Protein AF-F5HM56-F1 (afdb_monomer_lite)

Structure (mmCIF, N/CA/C/O backbone):
data_AF-F5HM56-F1
#
_entry.id   AF-F5HM56-F1
#
loop_
_atom_site.group_PDB
_atom_site.id
_atom_site.type_symbol
_atom_site.label_atom_id
_atom_site.label_alt_id
_atom_site.label_comp_id
_atom_site.label_asym_id
_atom_site.label_entity_id
_atom_site.label_seq_id
_atom_site.pdbx_PDB_ins_code
_atom_site.Cartn_x
_atom_site.Cartn_y
_atom_site.Cartn_z
_atom_site.occupancy
_atom_site.B_iso_or_equiv
_atom_site.auth_seq_id
_atom_site.auth_comp_id
_atom_site.auth_asym_id
_atom_site.auth_atom_id
_atom_site.pdbx_PDB_model_num
ATOM 1 N N . MET A 1 1 ? 51.105 13.842 -65.370 1.00 39.28 1 MET A N 1
ATOM 2 C CA . MET A 1 1 ? 52.285 13.409 -64.590 1.00 39.28 1 MET A CA 1
ATOM 3 C C . MET A 1 1 ? 51.828 12.312 -63.637 1.00 39.28 1 MET A C 1
ATOM 5 O O . MET A 1 1 ? 51.258 12.605 -62.597 1.00 39.28 1 MET A O 1
ATOM 9 N N . ILE A 1 2 ? 51.924 11.051 -64.059 1.00 45.88 2 ILE A N 1
ATOM 10 C CA . ILE A 1 2 ? 51.449 9.902 -63.275 1.00 45.88 2 ILE A CA 1
ATOM 11 C C . ILE A 1 2 ? 52.614 9.490 -62.373 1.00 45.88 2 ILE A C 1
ATOM 13 O O . ILE A 1 2 ? 53.628 9.012 -62.875 1.00 45.88 2 ILE A O 1
ATOM 17 N N . LEU A 1 3 ? 52.516 9.751 -61.065 1.00 49.78 3 LEU A N 1
ATOM 18 C CA . LEU A 1 3 ? 53.560 9.367 -60.113 1.00 49.78 3 LEU A CA 1
ATOM 19 C C . LEU A 1 3 ? 53.711 7.838 -60.106 1.00 49.78 3 LEU A C 1
ATOM 21 O O . LEU A 1 3 ? 52.786 7.108 -59.745 1.00 49.78 3 LEU A O 1
ATOM 25 N N . GLY A 1 4 ? 54.894 7.363 -60.498 1.00 56.47 4 GLY A N 1
ATOM 26 C CA . GLY A 1 4 ? 55.287 5.961 -60.424 1.00 56.47 4 GLY A CA 1
ATOM 27 C C . GLY A 1 4 ? 55.377 5.501 -58.972 1.00 56.47 4 GLY A C 1
ATOM 28 O O . GLY A 1 4 ? 56.395 5.680 -58.311 1.00 56.47 4 GLY A O 1
ATOM 29 N N . SER A 1 5 ? 54.297 4.915 -58.462 1.00 59.25 5 SER A N 1
ATOM 30 C CA . SER A 1 5 ? 54.267 4.326 -57.123 1.00 59.25 5 SER A CA 1
ATOM 31 C C . SER A 1 5 ? 54.941 2.953 -57.148 1.00 59.25 5 SER A C 1
ATOM 33 O O . SER A 1 5 ? 54.536 2.052 -57.885 1.00 59.25 5 SER A O 1
ATOM 35 N N . THR A 1 6 ? 55.996 2.793 -56.351 1.00 69.44 6 THR A N 1
ATOM 36 C CA . THR A 1 6 ? 56.746 1.536 -56.237 1.00 69.44 6 THR A CA 1
ATOM 37 C C . THR A 1 6 ? 55.906 0.455 -55.542 1.00 69.44 6 THR A C 1
ATOM 39 O O . THR A 1 6 ? 55.041 0.742 -54.714 1.00 69.44 6 THR A O 1
ATOM 42 N N . ARG A 1 7 ? 56.163 -0.832 -55.828 1.00 68.25 7 ARG A N 1
ATOM 43 C CA . ARG A 1 7 ? 55.422 -1.956 -55.206 1.00 68.25 7 ARG A CA 1
ATOM 44 C C . ARG A 1 7 ? 55.436 -1.906 -53.668 1.00 68.25 7 ARG A C 1
ATOM 46 O O . ARG A 1 7 ? 54.478 -2.340 -53.041 1.00 68.25 7 ARG A O 1
ATOM 53 N N . LYS A 1 8 ? 56.482 -1.322 -53.070 1.00 63.44 8 LYS A N 1
ATOM 54 C CA . LYS A 1 8 ? 56.617 -1.136 -51.618 1.00 63.44 8 LYS A CA 1
ATOM 55 C C . LYS A 1 8 ? 55.658 -0.068 -51.071 1.00 63.44 8 LYS A C 1
ATOM 57 O O . LYS A 1 8 ? 55.014 -0.318 -50.058 1.00 63.44 8 LYS A O 1
ATOM 62 N N . SER A 1 9 ? 55.490 1.068 -51.759 1.00 62.59 9 SER A N 1
ATOM 63 C CA . SER A 1 9 ? 54.539 2.113 -51.338 1.00 62.59 9 SER A CA 1
ATOM 64 C C . SER A 1 9 ? 53.080 1.675 -51.491 1.00 62.59 9 SER A C 1
ATOM 66 O O . SER A 1 9 ? 52.250 2.037 -50.662 1.00 62.59 9 SER A O 1
ATOM 68 N N . GLN A 1 10 ? 52.768 0.829 -52.479 1.00 68.88 10 GLN A N 1
ATOM 69 C CA . GLN A 1 10 ? 51.422 0.259 -52.642 1.00 68.88 10 GLN A CA 1
ATOM 70 C C . GLN A 1 10 ? 51.047 -0.747 -51.542 1.00 68.88 10 GLN A C 1
ATOM 72 O O . GLN A 1 10 ? 49.891 -0.804 -51.133 1.00 68.88 10 GLN A O 1
ATOM 77 N N . ILE A 1 11 ? 52.006 -1.535 -51.042 1.00 72.50 11 ILE A N 1
ATOM 78 C CA . ILE A 1 11 ? 51.768 -2.481 -49.938 1.00 72.50 11 ILE A CA 1
ATOM 79 C C . ILE A 1 11 ?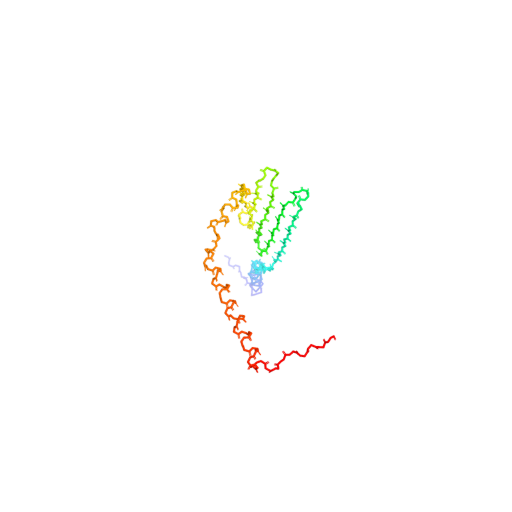 51.492 -1.722 -48.640 1.00 72.50 11 ILE A C 1
ATOM 81 O O . ILE A 1 11 ? 50.519 -2.021 -47.955 1.00 72.50 11 ILE A O 1
ATOM 85 N N . ILE A 1 12 ? 52.295 -0.700 -48.339 1.00 73.31 12 ILE A N 1
ATOM 86 C CA . ILE A 1 12 ? 52.129 0.116 -47.130 1.00 73.31 12 ILE A CA 1
ATOM 87 C C . ILE A 1 12 ? 50.764 0.820 -47.143 1.00 73.31 12 ILE A C 1
ATOM 89 O O . ILE A 1 12 ? 50.027 0.740 -46.163 1.00 73.31 12 ILE A O 1
ATOM 93 N N . LEU A 1 13 ? 50.375 1.421 -48.273 1.00 70.44 13 LEU A N 1
ATOM 94 C CA . LEU A 1 13 ? 49.074 2.081 -48.421 1.00 70.44 13 LEU A CA 1
ATOM 95 C C . LEU A 1 13 ? 47.895 1.101 -48.269 1.00 70.44 13 LEU A C 1
ATOM 97 O O . LEU A 1 13 ? 46.897 1.432 -47.633 1.00 70.44 13 LEU A O 1
ATOM 101 N N . ARG A 1 14 ? 48.023 -0.131 -48.783 1.00 72.50 14 ARG A N 1
ATOM 102 C CA . ARG A 1 14 ? 47.018 -1.190 -48.594 1.00 72.50 14 ARG A CA 1
ATOM 103 C C . ARG A 1 14 ? 46.928 -1.654 -47.139 1.00 72.50 14 ARG A C 1
ATOM 105 O O . ARG A 1 14 ? 45.822 -1.862 -46.655 1.00 72.50 14 ARG A O 1
ATOM 112 N N . CYS A 1 15 ? 48.046 -1.754 -46.421 1.00 68.44 15 CYS A N 1
ATOM 113 C CA . CYS A 1 15 ? 48.044 -2.108 -45.000 1.00 68.44 15 CYS A CA 1
ATOM 114 C C . CYS A 1 15 ? 47.346 -1.044 -44.140 1.00 68.44 15 CYS A C 1
ATOM 116 O O . CYS A 1 15 ? 46.539 -1.399 -43.286 1.00 68.44 15 CYS A O 1
ATOM 118 N N . PHE A 1 16 ? 47.577 0.247 -44.400 1.00 71.75 16 PHE A N 1
ATOM 119 C CA . PHE A 1 16 ? 46.889 1.326 -43.677 1.00 71.75 16 PHE A CA 1
ATOM 120 C C . PHE A 1 16 ? 45.366 1.308 -43.895 1.00 71.75 16 PHE A C 1
ATOM 122 O O . PHE A 1 16 ? 44.610 1.475 -42.938 1.00 71.75 16 PHE A O 1
ATOM 129 N N . ILE A 1 17 ? 44.909 1.029 -45.121 1.00 72.00 17 ILE A N 1
ATOM 130 C CA . ILE A 1 17 ? 43.475 0.911 -45.441 1.00 72.00 17 ILE A CA 1
ATOM 131 C C . ILE A 1 17 ? 42.852 -0.320 -44.755 1.00 72.00 17 ILE A C 1
ATOM 133 O O . ILE A 1 17 ? 41.756 -0.229 -44.203 1.00 72.00 17 ILE A O 1
ATOM 137 N N . MET A 1 18 ? 43.564 -1.453 -44.716 1.00 67.69 18 MET A N 1
ATOM 138 C CA . MET A 1 18 ? 43.085 -2.678 -44.059 1.00 67.69 18 MET A CA 1
ATOM 139 C C . MET A 1 18 ? 43.036 -2.563 -42.527 1.00 67.69 18 MET A C 1
ATOM 141 O O . MET A 1 18 ? 42.135 -3.123 -41.905 1.00 67.69 18 MET A O 1
ATOM 145 N N . ILE A 1 19 ? 43.962 -1.828 -41.904 1.00 67.19 19 ILE A N 1
ATOM 146 C CA . ILE A 1 19 ? 43.955 -1.592 -40.450 1.00 67.19 19 ILE A CA 1
ATOM 147 C C . ILE A 1 19 ? 42.809 -0.640 -40.061 1.00 67.19 19 ILE A C 1
ATOM 149 O O . ILE A 1 19 ? 42.117 -0.885 -39.073 1.00 67.19 19 ILE A O 1
ATOM 153 N N . GLY A 1 20 ? 42.546 0.401 -40.861 1.00 62.50 20 GLY A N 1
ATOM 154 C CA . GLY A 1 20 ? 41.462 1.360 -40.610 1.00 62.50 20 GLY A CA 1
ATOM 155 C C . GLY A 1 20 ? 40.055 0.754 -40.699 1.00 62.50 20 GLY A C 1
ATOM 156 O O . GLY A 1 20 ? 39.238 0.985 -39.811 1.00 62.50 20 GLY A O 1
ATOM 157 N N . LEU A 1 21 ? 39.787 -0.075 -41.716 1.00 62.50 21 LEU A N 1
ATOM 158 C CA . LEU A 1 21 ? 38.469 -0.695 -41.935 1.00 62.50 21 LEU A CA 1
ATOM 159 C C . LEU A 1 21 ? 38.073 -1.701 -40.841 1.00 62.50 21 LEU A C 1
ATOM 161 O O . LEU A 1 21 ? 36.892 -1.819 -40.523 1.00 62.50 21 LEU A O 1
ATOM 165 N N . ASN A 1 22 ? 39.043 -2.389 -40.232 1.00 59.62 22 ASN A N 1
ATOM 166 C CA . ASN A 1 22 ? 38.784 -3.287 -39.101 1.00 59.62 22 ASN A CA 1
ATOM 167 C C . ASN A 1 22 ? 38.643 -2.530 -37.769 1.00 59.62 22 ASN A C 1
ATOM 169 O O . ASN A 1 22 ? 37.929 -2.970 -36.877 1.00 59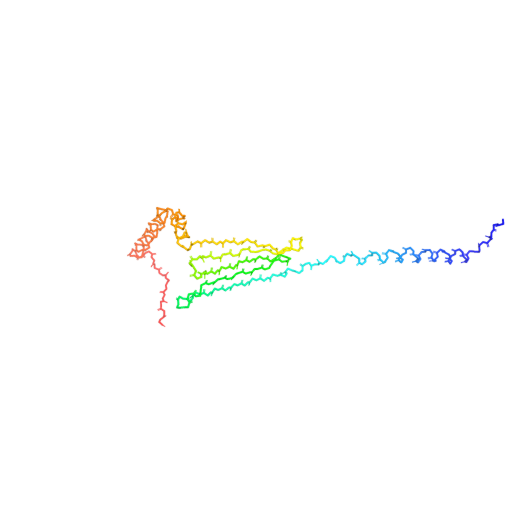.62 22 ASN A O 1
ATOM 173 N N . CYS A 1 23 ? 39.293 -1.374 -37.612 1.00 56.69 23 CYS A N 1
ATOM 174 C CA . CYS A 1 23 ? 39.196 -0.588 -36.380 1.00 56.69 23 CYS A CA 1
ATOM 175 C C . CYS A 1 23 ? 37.795 0.035 -36.207 1.00 56.69 23 CYS A C 1
ATOM 177 O O . CYS A 1 23 ? 37.231 0.021 -35.112 1.00 56.69 23 CYS A O 1
ATOM 179 N N . SER A 1 24 ? 37.181 0.505 -37.300 1.00 57.09 24 SER A N 1
ATOM 180 C CA . SER A 1 24 ? 35.823 1.069 -37.276 1.00 57.09 24 SER A CA 1
ATOM 181 C C . SER A 1 24 ? 34.743 0.034 -36.944 1.00 57.09 24 SER A C 1
ATOM 183 O O . SER A 1 24 ? 33.756 0.374 -36.296 1.00 57.09 24 SER A O 1
ATOM 185 N N . THR A 1 25 ? 34.926 -1.229 -37.341 1.00 52.94 25 THR A N 1
ATOM 186 C CA . THR A 1 25 ? 33.998 -2.312 -36.983 1.00 52.94 25 THR A CA 1
ATOM 187 C C . THR A 1 25 ? 34.179 -2.758 -35.532 1.00 52.94 25 THR A C 1
ATOM 189 O O . THR A 1 25 ? 33.193 -3.078 -34.874 1.00 52.94 25 THR A O 1
ATOM 192 N N . ILE A 1 26 ? 35.394 -2.687 -34.978 1.00 55.38 26 ILE A N 1
ATOM 193 C CA . ILE A 1 26 ? 35.655 -3.036 -33.571 1.00 55.38 26 ILE A CA 1
ATOM 194 C C . ILE A 1 26 ? 35.071 -1.992 -32.598 1.00 55.38 26 ILE A C 1
ATOM 196 O O . ILE A 1 26 ? 34.643 -2.357 -31.503 1.00 55.38 26 ILE A O 1
ATOM 200 N N . HIS A 1 27 ? 34.940 -0.718 -32.991 1.00 52.00 27 HIS A N 1
ATOM 201 C CA . HIS A 1 27 ? 34.277 0.286 -32.144 1.00 52.00 27 HIS A CA 1
ATOM 202 C C . HIS A 1 27 ? 32.742 0.193 -32.107 1.00 52.00 27 HIS A C 1
ATOM 204 O O . HIS A 1 27 ? 32.131 0.763 -31.205 1.00 52.00 27 HIS A O 1
ATOM 210 N N . ALA A 1 28 ? 32.115 -0.550 -33.025 1.00 55.16 28 ALA A N 1
ATOM 211 C CA . ALA A 1 28 ? 30.657 -0.684 -33.093 1.00 55.16 28 ALA A CA 1
ATOM 212 C C . ALA A 1 28 ? 30.102 -1.963 -32.431 1.00 55.16 28 ALA A C 1
ATOM 214 O O . ALA A 1 28 ? 28.893 -2.071 -32.250 1.00 55.16 28 ALA A O 1
ATOM 215 N N . ILE A 1 29 ? 30.947 -2.929 -32.043 1.00 55.31 29 ILE A N 1
ATOM 216 C CA . ILE A 1 29 ? 30.479 -4.256 -31.583 1.00 55.31 29 ILE A CA 1
ATOM 217 C C . ILE A 1 29 ? 30.297 -4.353 -30.051 1.00 55.31 29 ILE A C 1
ATOM 219 O O . ILE A 1 29 ? 29.748 -5.329 -29.558 1.00 55.31 29 ILE A O 1
ATOM 223 N N . ASN A 1 30 ? 30.631 -3.321 -29.270 1.00 53.91 30 ASN A N 1
ATOM 224 C CA . ASN A 1 30 ? 30.394 -3.333 -27.813 1.00 53.91 30 ASN A CA 1
ATOM 225 C C . ASN A 1 30 ? 29.081 -2.668 -27.356 1.00 53.91 30 ASN A C 1
ATOM 227 O O . ASN A 1 30 ? 28.891 -2.456 -26.160 1.00 53.91 30 ASN A O 1
ATOM 231 N N . LEU A 1 31 ? 28.150 -2.362 -28.269 1.00 52.31 31 LEU A N 1
ATOM 232 C CA . LEU A 1 31 ? 26.858 -1.742 -27.932 1.00 52.31 31 LEU A CA 1
ATOM 233 C C . LEU A 1 31 ? 25.683 -2.736 -27.905 1.00 52.31 31 LEU A C 1
ATOM 235 O O . LEU A 1 31 ? 24.555 -2.385 -28.239 1.00 52.31 31 LEU A O 1
ATOM 239 N N . SER A 1 32 ? 25.932 -3.985 -27.522 1.00 51.31 32 SER A N 1
ATOM 240 C CA . SER A 1 32 ? 24.874 -4.983 -27.327 1.00 51.31 32 SER A CA 1
ATOM 241 C C . SER A 1 32 ? 25.229 -5.995 -26.239 1.00 51.31 32 SER A C 1
ATOM 243 O O . SER A 1 32 ? 25.011 -7.194 -26.376 1.00 51.31 32 SER A O 1
ATOM 245 N N . SER A 1 33 ? 25.738 -5.518 -25.101 1.00 50.00 33 SER A N 1
ATOM 246 C CA . SER A 1 33 ? 25.439 -6.216 -23.849 1.00 50.00 33 SER A CA 1
ATOM 247 C C . SER A 1 33 ? 23.984 -5.894 -23.511 1.00 50.00 33 SER A C 1
ATOM 249 O O . SER A 1 33 ? 23.686 -4.885 -22.868 1.00 50.00 33 SER A O 1
ATOM 251 N N . GLU A 1 34 ? 23.054 -6.690 -24.047 1.00 54.69 34 GLU A N 1
ATOM 252 C CA . GLU A 1 34 ? 21.689 -6.741 -23.531 1.00 54.69 34 GLU A CA 1
ATOM 253 C C . GLU A 1 34 ? 21.801 -6.935 -22.020 1.00 54.69 34 GLU A C 1
ATOM 255 O O . GLU A 1 34 ? 22.343 -7.938 -21.550 1.00 54.69 34 GLU A O 1
ATOM 260 N N . ARG A 1 35 ? 21.342 -5.943 -21.248 1.00 53.88 35 ARG A N 1
ATOM 261 C CA . ARG A 1 35 ? 21.168 -6.091 -19.806 1.00 53.88 35 ARG A CA 1
ATOM 262 C C . ARG A 1 35 ? 20.311 -7.333 -19.610 1.00 53.88 35 ARG A C 1
ATOM 264 O O . ARG A 1 35 ? 19.105 -7.281 -19.828 1.00 53.88 35 ARG A O 1
ATOM 271 N N . LYS A 1 36 ? 20.933 -8.445 -19.219 1.00 49.44 36 LYS A N 1
ATOM 272 C CA . LYS A 1 36 ? 20.235 -9.583 -18.639 1.00 49.44 36 LYS A CA 1
ATOM 273 C C . LYS A 1 36 ? 19.539 -9.005 -17.416 1.00 49.44 36 LYS A C 1
ATOM 275 O O . LYS A 1 36 ? 20.204 -8.717 -16.425 1.00 49.44 36 LYS A O 1
ATOM 280 N N . ALA A 1 37 ? 18.258 -8.675 -17.570 1.00 60.59 37 ALA A N 1
ATOM 281 C CA . ALA A 1 37 ? 17.433 -8.165 -16.495 1.00 60.59 37 ALA A CA 1
ATOM 282 C C . ALA A 1 37 ? 17.430 -9.266 -15.445 1.00 60.59 37 ALA A C 1
ATOM 284 O O . ALA A 1 37 ? 16.807 -10.311 -15.625 1.00 60.59 37 ALA A O 1
ATOM 285 N N . ASP A 1 38 ? 18.259 -9.078 -14.429 1.00 59.59 38 ASP A N 1
ATOM 286 C CA . ASP A 1 38 ? 18.254 -9.919 -13.255 1.00 59.59 38 ASP A CA 1
ATOM 287 C C . ASP A 1 38 ? 16.818 -9.870 -12.725 1.00 59.59 38 ASP A C 1
ATOM 289 O O . ASP A 1 38 ? 16.239 -8.782 -12.619 1.00 59.59 38 ASP A O 1
ATOM 293 N N . ASP A 1 39 ? 16.205 -11.034 -12.508 1.00 72.50 39 ASP A N 1
ATOM 294 C CA . ASP A 1 39 ? 14.822 -11.169 -12.035 1.00 72.50 39 ASP A CA 1
ATOM 295 C C . ASP A 1 39 ? 14.755 -10.757 -10.556 1.00 72.50 39 ASP A C 1
ATOM 297 O O . ASP A 1 39 ? 14.564 -11.559 -9.642 1.00 72.50 39 ASP A O 1
ATOM 301 N N . LEU A 1 40 ? 15.019 -9.474 -10.310 1.00 84.00 40 LEU A N 1
ATOM 302 C CA . LEU A 1 40 ? 15.024 -8.850 -9.003 1.00 84.00 40 LEU A CA 1
ATOM 303 C C . LEU A 1 40 ? 13.578 -8.736 -8.548 1.00 84.00 40 LEU A C 1
ATOM 305 O O . LEU A 1 40 ? 12.837 -7.825 -8.934 1.00 84.00 40 LEU A O 1
ATOM 309 N N . SER A 1 41 ? 13.187 -9.695 -7.720 1.00 91.81 41 SER A N 1
ATOM 310 C CA . SER A 1 41 ? 11.869 -9.772 -7.123 1.00 91.81 41 SER A CA 1
ATOM 311 C C . SER A 1 41 ? 11.953 -9.719 -5.604 1.00 91.81 41 SER A C 1
ATOM 313 O O . SER A 1 41 ? 12.864 -10.254 -4.974 1.00 91.81 41 SER A O 1
ATOM 315 N N . TYR A 1 42 ? 10.984 -9.037 -5.006 1.00 96.06 42 TYR A N 1
ATOM 316 C CA . TYR A 1 42 ? 10.746 -9.080 -3.570 1.00 96.06 42 TYR A CA 1
ATOM 317 C C . TYR A 1 42 ? 9.248 -9.030 -3.314 1.00 96.06 42 TYR A C 1
ATOM 319 O O . TYR A 1 42 ? 8.472 -8.575 -4.155 1.00 96.06 42 TYR A O 1
ATOM 327 N N . GLY A 1 43 ? 8.845 -9.477 -2.135 1.00 97.19 43 GLY A N 1
ATOM 328 C CA . GLY A 1 43 ? 7.485 -9.340 -1.648 1.00 97.19 43 GLY A CA 1
ATOM 329 C C . GLY A 1 43 ? 7.504 -9.244 -0.136 1.00 97.19 43 GLY A C 1
ATOM 330 O O . GLY A 1 43 ? 8.181 -10.035 0.520 1.00 97.19 43 GLY A O 1
ATOM 331 N N . PHE A 1 44 ? 6.787 -8.276 0.416 1.00 98.12 44 PHE A N 1
ATOM 332 C CA . PHE A 1 44 ? 6.595 -8.165 1.853 1.00 98.12 44 PHE A CA 1
ATOM 333 C C . PHE A 1 44 ? 5.216 -7.593 2.158 1.00 98.12 44 PHE A C 1
ATOM 335 O O . PHE A 1 44 ? 4.598 -6.912 1.342 1.00 98.12 44 PHE A O 1
ATOM 342 N N . GLY A 1 45 ? 4.741 -7.857 3.366 1.00 98.12 45 GLY A N 1
ATOM 343 C CA . GLY A 1 45 ? 3.506 -7.282 3.857 1.00 98.12 45 GLY A CA 1
ATOM 344 C C . GLY A 1 45 ? 3.437 -7.348 5.369 1.00 98.12 45 GLY A C 1
ATOM 345 O O . GLY A 1 45 ? 4.098 -8.170 6.005 1.00 98.12 45 GLY A O 1
ATOM 346 N N . TYR A 1 46 ? 2.646 -6.454 5.943 1.00 98.00 46 TYR A N 1
ATOM 347 C CA . TYR A 1 46 ? 2.380 -6.411 7.371 1.00 98.00 46 TYR A CA 1
ATOM 348 C C . TYR A 1 46 ? 0.964 -5.904 7.627 1.00 98.00 46 TYR A C 1
ATOM 350 O O . TYR A 1 46 ? 0.362 -5.213 6.805 1.00 98.00 46 TYR A O 1
ATOM 358 N N . ALA A 1 47 ? 0.442 -6.226 8.804 1.00 97.06 47 ALA A N 1
ATOM 359 C CA . ALA A 1 47 ? -0.817 -5.693 9.286 1.00 97.06 47 ALA A CA 1
ATOM 360 C C . ALA A 1 47 ? -0.711 -5.384 10.777 1.00 97.06 47 ALA A C 1
ATOM 362 O O . ALA A 1 47 ? -0.077 -6.120 11.532 1.00 97.06 47 ALA A O 1
ATOM 363 N N . VAL A 1 48 ? -1.351 -4.294 11.183 1.00 97.06 48 VAL A N 1
ATOM 364 C CA . VAL A 1 48 ? -1.561 -3.920 12.577 1.00 97.06 48 VAL A CA 1
ATOM 365 C C . VAL A 1 48 ? -3.061 -3.912 12.809 1.00 97.06 48 VAL A C 1
ATOM 367 O O . VAL A 1 48 ? -3.811 -3.330 12.027 1.00 97.06 48 VAL A O 1
ATOM 370 N N . ASN A 1 49 ? -3.489 -4.601 13.858 1.00 94.88 49 ASN A N 1
ATOM 371 C CA . ASN A 1 49 ? -4.882 -4.659 14.268 1.00 94.88 49 ASN A CA 1
ATOM 372 C C . ASN A 1 49 ? -4.945 -4.504 15.788 1.00 94.88 49 ASN A C 1
ATOM 374 O O . ASN A 1 49 ? -4.999 -5.491 16.522 1.00 94.88 49 ASN A O 1
ATOM 378 N N . ASN A 1 50 ? -4.846 -3.259 16.248 1.00 93.81 50 ASN A N 1
ATOM 379 C CA . ASN A 1 50 ? -4.949 -2.910 17.656 1.00 93.81 50 ASN A CA 1
ATOM 380 C C . ASN A 1 50 ? -6.275 -2.186 17.914 1.00 93.81 50 ASN A C 1
ATOM 382 O O . ASN A 1 50 ? -6.439 -1.017 17.570 1.00 93.81 50 ASN A O 1
ATOM 386 N N . TYR A 1 51 ? -7.213 -2.893 18.542 1.00 89.62 51 TYR A N 1
ATOM 387 C CA . TYR A 1 51 ? -8.533 -2.361 18.881 1.00 89.62 51 TYR A CA 1
ATOM 388 C C . TYR A 1 51 ? -8.513 -1.376 20.054 1.00 89.62 51 TYR A C 1
ATOM 390 O O . TYR A 1 51 ? -9.398 -0.534 20.142 1.00 89.62 51 TYR A O 1
ATOM 398 N N . GLU A 1 52 ? -7.516 -1.446 20.938 1.00 93.12 52 GLU A N 1
ATOM 399 C CA . GLU A 1 52 ? -7.410 -0.529 22.079 1.00 93.12 52 GLU A CA 1
ATOM 400 C C . GLU A 1 52 ? -6.991 0.869 21.619 1.00 93.12 52 GLU A C 1
ATOM 402 O O . GLU A 1 52 ? -7.543 1.873 22.065 1.00 93.12 52 GLU A O 1
ATOM 407 N N . THR A 1 53 ? -6.052 0.941 20.673 1.00 91.31 53 THR A N 1
ATOM 408 C CA . THR A 1 53 ? -5.587 2.209 20.091 1.00 91.31 53 THR A CA 1
ATOM 409 C C . THR A 1 53 ? -6.329 2.601 18.811 1.00 91.31 53 THR A C 1
ATOM 411 O O . THR A 1 53 ? -6.057 3.666 18.262 1.00 91.31 53 THR A O 1
ATOM 414 N N . ASN A 1 54 ? -7.252 1.759 18.326 1.00 88.56 54 ASN A N 1
ATOM 415 C CA . ASN A 1 54 ? -7.896 1.857 17.007 1.00 88.56 54 ASN A CA 1
ATOM 416 C C . ASN A 1 54 ? -6.902 1.950 15.836 1.00 88.56 54 ASN A C 1
ATOM 418 O O . ASN A 1 54 ? -7.190 2.548 14.799 1.00 88.56 54 ASN A O 1
ATOM 422 N N . ASP A 1 55 ? -5.729 1.339 15.988 1.00 93.19 55 ASP A N 1
ATOM 423 C CA . ASP A 1 55 ? -4.726 1.276 14.937 1.00 93.19 55 ASP A CA 1
ATOM 424 C C . ASP A 1 55 ? -4.952 0.033 14.072 1.00 93.19 55 ASP A C 1
ATOM 426 O O . ASP A 1 55 ? -4.480 -1.067 14.378 1.00 93.19 55 ASP A O 1
ATOM 430 N N . ILE A 1 56 ? -5.726 0.215 13.004 1.00 96.31 56 ILE A N 1
ATOM 431 C CA . ILE A 1 56 ? -6.053 -0.834 12.041 1.00 96.31 56 ILE A CA 1
ATOM 432 C C . ILE A 1 56 ? -5.500 -0.421 10.683 1.00 96.31 56 ILE A C 1
ATOM 434 O O . ILE A 1 56 ? -6.043 0.463 10.016 1.00 96.31 56 ILE A O 1
ATOM 438 N N . LYS A 1 57 ? -4.410 -1.066 10.264 1.00 96.62 57 LYS A N 1
ATOM 439 C CA . LYS A 1 57 ? -3.746 -0.804 8.984 1.00 96.62 57 LYS A CA 1
ATOM 440 C C . LYS A 1 57 ? -3.092 -2.049 8.407 1.00 96.62 57 LYS A C 1
ATOM 442 O O . LYS A 1 57 ? -2.742 -2.979 9.125 1.00 96.62 57 LYS A O 1
ATOM 447 N N . SER A 1 58 ? -2.902 -2.062 7.098 1.00 98.00 58 SER A N 1
ATOM 448 C CA . SER A 1 58 ? -2.191 -3.126 6.393 1.00 98.00 58 SER A CA 1
ATOM 449 C C . SER A 1 58 ? -1.435 -2.580 5.196 1.00 98.00 58 SER A C 1
ATOM 451 O O . SER A 1 58 ? -1.813 -1.5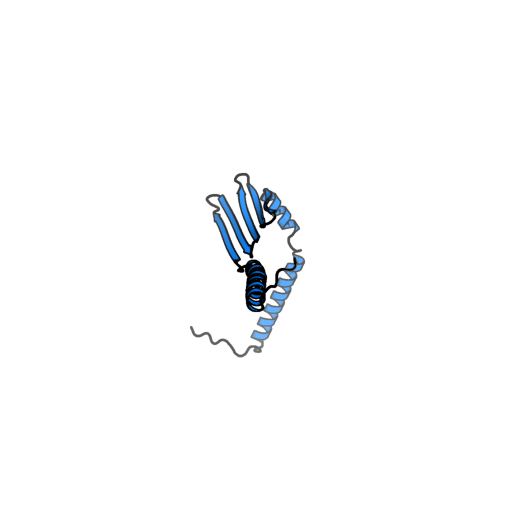62 4.616 1.00 98.00 58 SER A O 1
ATOM 453 N N . HIS A 1 59 ? -0.357 -3.261 4.842 1.00 98.38 59 HIS A N 1
ATOM 454 C CA . HIS A 1 59 ? 0.478 -2.947 3.700 1.00 98.38 59 HIS A CA 1
ATOM 455 C C . HIS A 1 59 ? 0.935 -4.237 3.036 1.00 98.38 59 HIS A C 1
ATOM 457 O O . HIS A 1 59 ? 1.309 -5.185 3.726 1.00 98.38 59 HIS A O 1
ATOM 463 N N . GLU A 1 60 ? 0.966 -4.246 1.714 1.00 98.56 60 GLU A N 1
ATOM 464 C CA . GLU A 1 60 ? 1.592 -5.301 0.928 1.00 98.56 60 GLU A CA 1
ATOM 465 C C . GLU A 1 60 ? 2.253 -4.672 -0.290 1.00 98.56 60 GLU A C 1
ATOM 467 O O . GLU A 1 60 ? 1.633 -3.866 -0.982 1.00 98.56 60 GLU A O 1
ATOM 472 N N . GLU A 1 61 ? 3.488 -5.062 -0.575 1.00 98.38 61 GLU A N 1
ATOM 473 C CA . GLU A 1 61 ? 4.208 -4.641 -1.766 1.00 98.38 61 GLU A CA 1
ATOM 474 C C . GLU A 1 61 ? 4.977 -5.812 -2.361 1.00 98.38 61 GLU A C 1
ATOM 476 O O . GLU A 1 61 ? 5.583 -6.617 -1.651 1.00 98.38 61 GLU A O 1
ATOM 481 N N . ARG A 1 62 ? 4.999 -5.876 -3.691 1.00 97.12 62 ARG A N 1
ATOM 482 C CA . ARG A 1 62 ? 5.906 -6.751 -4.422 1.00 97.12 62 ARG A CA 1
ATOM 483 C C . ARG A 1 62 ? 6.556 -6.036 -5.591 1.00 97.12 62 ARG A C 1
ATOM 485 O O . ARG A 1 62 ? 5.934 -5.202 -6.255 1.00 97.12 62 ARG A O 1
ATOM 492 N N . ARG A 1 63 ? 7.771 -6.465 -5.907 1.00 94.62 63 ARG A N 1
ATOM 493 C CA . ARG A 1 63 ? 8.487 -6.116 -7.129 1.00 94.62 63 ARG A CA 1
ATOM 494 C C . ARG A 1 63 ? 8.677 -7.348 -7.998 1.00 94.62 63 ARG A C 1
ATOM 496 O O . ARG A 1 63 ? 9.000 -8.419 -7.494 1.00 94.62 63 ARG A O 1
ATOM 503 N N . LEU A 1 64 ? 8.489 -7.170 -9.300 1.00 90.06 64 LEU A N 1
ATOM 504 C CA . LEU A 1 64 ? 8.791 -8.150 -10.338 1.00 90.06 64 LEU A CA 1
ATOM 505 C C . LEU A 1 64 ? 9.497 -7.411 -11.480 1.00 90.06 64 LEU A C 1
ATOM 507 O O . LEU A 1 64 ? 8.868 -6.602 -12.169 1.00 90.06 64 LEU A O 1
ATOM 511 N N . GLY A 1 65 ? 10.800 -7.651 -11.645 1.00 89.31 65 GLY A N 1
ATOM 512 C CA . GLY A 1 65 ? 11.630 -6.950 -12.626 1.00 89.31 65 GLY A CA 1
ATOM 513 C C . GLY A 1 65 ? 11.624 -5.438 -12.391 1.00 89.31 65 GLY A C 1
ATOM 514 O O . GLY A 1 65 ? 12.108 -4.964 -11.365 1.00 89.31 65 GLY A O 1
ATOM 515 N N . ASP A 1 66 ? 11.038 -4.681 -13.321 1.00 87.19 66 ASP A N 1
ATOM 516 C CA . ASP A 1 66 ? 10.942 -3.213 -13.265 1.00 87.19 66 ASP A CA 1
ATOM 517 C C . ASP A 1 66 ? 9.612 -2.683 -12.712 1.00 87.19 66 ASP A C 1
ATOM 519 O O . ASP A 1 66 ? 9.441 -1.471 -12.560 1.00 87.19 66 ASP A O 1
ATOM 523 N N . ALA A 1 67 ? 8.670 -3.572 -12.388 1.00 91.69 67 ALA A N 1
ATOM 524 C CA . ALA A 1 67 ? 7.361 -3.192 -11.880 1.00 91.69 67 ALA A CA 1
ATOM 525 C C . ALA A 1 67 ? 7.268 -3.403 -10.366 1.00 91.69 67 ALA A C 1
ATOM 527 O O . ALA A 1 67 ? 7.540 -4.493 -9.864 1.00 91.69 67 ALA A O 1
ATOM 528 N N . VAL A 1 68 ? 6.802 -2.379 -9.651 1.00 95.44 68 VAL A N 1
ATOM 529 C CA . VAL A 1 68 ? 6.407 -2.482 -8.237 1.00 95.44 68 VAL A CA 1
ATOM 530 C C . VAL A 1 68 ? 4.901 -2.309 -8.155 1.00 95.44 68 VAL A C 1
ATOM 532 O O . VAL A 1 68 ? 4.345 -1.408 -8.779 1.00 95.44 68 VAL A O 1
ATOM 535 N N . VAL A 1 69 ? 4.220 -3.169 -7.410 1.00 97.19 69 VAL A N 1
ATOM 536 C CA . VAL A 1 69 ? 2.793 -3.025 -7.115 1.00 97.19 69 VAL A CA 1
ATOM 537 C C . VAL A 1 69 ? 2.573 -3.215 -5.632 1.00 97.19 69 VAL A C 1
ATOM 539 O O . VAL A 1 69 ? 3.196 -4.081 -5.021 1.00 97.19 69 VAL A O 1
ATOM 542 N N . GLY A 1 70 ? 1.660 -2.442 -5.067 1.00 98.12 70 GLY A N 1
ATOM 543 C CA . GLY A 1 70 ? 1.337 -2.588 -3.665 1.00 98.12 70 GLY A CA 1
ATOM 544 C C . GLY A 1 70 ? 0.006 -1.977 -3.285 1.00 98.12 70 GLY A C 1
ATOM 545 O O . GLY A 1 70 ? -0.667 -1.300 -4.073 1.00 98.12 70 GLY A O 1
ATOM 546 N N . THR A 1 71 ? -0.382 -2.270 -2.054 1.00 98.44 71 THR A N 1
ATOM 547 C CA . THR A 1 71 ? -1.586 -1.754 -1.429 1.00 98.44 71 THR A CA 1
ATOM 548 C C . THR A 1 71 ? -1.279 -1.280 -0.018 1.00 98.44 71 THR A C 1
ATOM 550 O O . THR A 1 71 ? -0.458 -1.860 0.689 1.00 98.44 71 THR A O 1
ATOM 553 N N . TYR A 1 72 ? -1.933 -0.201 0.395 1.00 97.94 72 TYR A N 1
ATOM 554 C CA . TYR A 1 72 ? -1.928 0.269 1.773 1.00 97.94 72 TYR A CA 1
ATOM 555 C C . TYR A 1 72 ? -3.362 0.549 2.196 1.00 97.94 72 TYR A C 1
ATOM 557 O O . TYR A 1 72 ? -4.076 1.256 1.487 1.00 97.94 72 TYR A O 1
ATOM 565 N N . SER A 1 73 ? -3.793 0.006 3.328 1.00 97.44 73 SER A N 1
ATOM 566 C CA . SER A 1 73 ? -5.122 0.251 3.883 1.00 97.44 73 SER A CA 1
ATOM 567 C C . SER A 1 73 ? -5.004 0.752 5.309 1.00 97.44 73 SER A C 1
ATOM 569 O O . SER A 1 73 ? -4.200 0.220 6.069 1.00 97.44 73 SER A O 1
ATOM 571 N N . LEU A 1 74 ? -5.820 1.732 5.689 1.00 95.81 74 LEU A N 1
ATOM 572 C CA . LEU A 1 74 ? -5.911 2.203 7.067 1.00 95.81 74 LEU A CA 1
ATOM 573 C C . LEU A 1 74 ? -7.341 2.621 7.416 1.00 95.81 74 LEU A C 1
ATOM 575 O O . LEU A 1 74 ? -8.066 3.162 6.576 1.00 95.81 74 LEU A O 1
ATOM 579 N N . LEU A 1 75 ? -7.730 2.375 8.663 1.00 95.50 75 LEU A N 1
ATOM 580 C CA . LEU A 1 75 ? -8.968 2.887 9.226 1.00 95.50 75 LEU A CA 1
ATOM 581 C C . LEU A 1 75 ? -8.764 4.344 9.658 1.00 95.50 75 LEU A C 1
ATOM 583 O O . LEU A 1 75 ? -8.031 4.620 10.605 1.00 95.50 75 LEU A O 1
ATOM 587 N N . ASP A 1 76 ? -9.403 5.273 8.949 1.00 94.19 76 ASP A N 1
ATOM 588 C CA . ASP A 1 76 ? -9.446 6.682 9.328 1.00 94.19 76 ASP A CA 1
ATOM 589 C C . ASP A 1 76 ? -10.274 6.842 10.629 1.00 94.19 76 ASP A C 1
ATOM 591 O O . ASP A 1 76 ? -11.237 6.097 10.856 1.00 94.19 76 ASP A O 1
ATOM 595 N N . PRO A 1 77 ? -9.965 7.846 11.474 1.00 91.56 77 PRO A N 1
ATOM 596 C CA . PRO A 1 77 ? -10.662 8.075 12.745 1.00 91.56 77 PRO A CA 1
ATOM 597 C C . PRO A 1 77 ? -12.150 8.426 12.588 1.00 91.56 77 PRO A C 1
ATOM 599 O O . PRO A 1 77 ? -12.915 8.310 13.540 1.00 91.56 77 PRO A O 1
ATOM 602 N N . ASP A 1 78 ? -12.580 8.836 11.394 1.00 92.94 78 ASP A N 1
ATOM 603 C CA . ASP A 1 78 ? -13.982 9.096 11.064 1.00 92.94 78 ASP A CA 1
ATOM 604 C C . ASP A 1 78 ? -14.748 7.836 10.609 1.00 92.94 78 ASP A C 1
ATOM 606 O O . ASP A 1 78 ? -15.888 7.929 10.148 1.00 92.94 78 ASP A O 1
ATOM 610 N N . GLY A 1 79 ? -14.149 6.646 10.744 1.00 91.19 79 GLY A N 1
ATOM 611 C CA . GLY A 1 79 ? -14.792 5.366 10.438 1.00 91.19 79 GLY A CA 1
ATOM 612 C C . GLY A 1 79 ? -14.810 5.014 8.949 1.00 91.19 79 GLY A C 1
ATOM 613 O O . GLY A 1 79 ? -15.619 4.184 8.513 1.00 91.19 79 GLY A O 1
ATOM 614 N N . TYR A 1 80 ? -13.933 5.631 8.155 1.00 94.88 80 TYR A N 1
ATOM 615 C CA . TYR A 1 80 ? -13.720 5.291 6.751 1.00 94.88 80 TYR A CA 1
ATOM 616 C C . TYR A 1 80 ? -12.489 4.407 6.596 1.00 94.88 80 TYR A C 1
ATOM 618 O O . TYR A 1 80 ? -11.427 4.701 7.128 1.00 94.88 80 TYR A O 1
ATOM 626 N N . ASN A 1 81 ? -12.597 3.342 5.810 1.00 95.38 81 ASN A N 1
ATOM 627 C CA . ASN A 1 81 ? -11.422 2.614 5.363 1.00 95.38 81 ASN A CA 1
ATOM 628 C C . ASN A 1 81 ? -10.870 3.292 4.109 1.00 95.38 81 ASN A C 1
ATOM 630 O O . ASN A 1 81 ? -11.565 3.404 3.090 1.00 95.38 81 ASN A O 1
ATOM 634 N N . ARG A 1 82 ? -9.620 3.739 4.189 1.00 97.06 82 ARG A N 1
ATOM 635 C CA . ARG A 1 82 ? -8.873 4.268 3.056 1.00 97.06 82 ARG A CA 1
ATOM 636 C C . ARG A 1 82 ? -7.960 3.179 2.524 1.00 97.06 82 ARG A C 1
ATOM 638 O O . ARG A 1 82 ? -7.114 2.688 3.260 1.00 97.06 82 ARG A O 1
ATOM 645 N N . THR A 1 83 ? -8.081 2.860 1.242 1.00 97.50 83 THR A N 1
ATOM 646 C CA . THR A 1 83 ? -7.228 1.896 0.546 1.00 97.50 83 THR A CA 1
ATOM 647 C C . THR A 1 83 ? -6.555 2.573 -0.638 1.00 97.50 83 THR A C 1
ATOM 649 O O . THR A 1 83 ? -7.218 3.077 -1.540 1.00 97.50 83 THR A O 1
ATOM 652 N N . VAL A 1 84 ? -5.231 2.577 -0.654 1.00 98.31 84 VAL A N 1
ATOM 653 C CA . VAL A 1 84 ? -4.412 3.055 -1.765 1.00 98.31 84 VAL A CA 1
ATOM 654 C C . VAL A 1 84 ? -3.876 1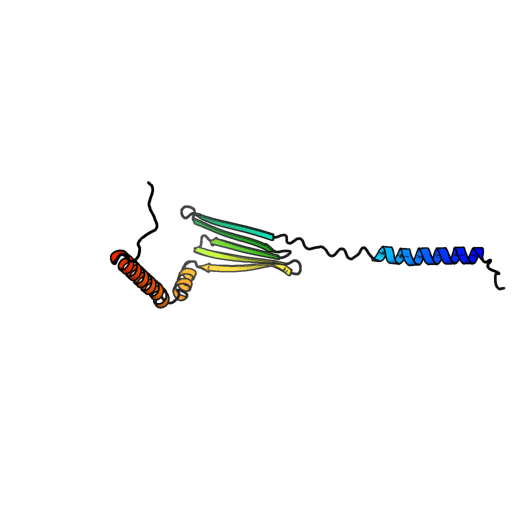.841 -2.503 1.00 98.31 84 VAL A C 1
ATOM 656 O O . VAL A 1 84 ? -3.168 1.033 -1.915 1.00 98.31 84 VAL A O 1
ATOM 659 N N . VAL A 1 85 ? -4.196 1.719 -3.786 1.00 98.25 85 VAL A N 1
ATOM 660 C CA . VAL A 1 85 ? -3.604 0.726 -4.688 1.00 98.25 85 VAL A CA 1
ATOM 661 C C . VAL A 1 85 ? -2.642 1.459 -5.600 1.00 98.25 85 VAL A C 1
ATOM 663 O O . VAL A 1 85 ? -3.060 2.383 -6.299 1.00 98.25 85 VAL A O 1
ATOM 666 N N . TYR A 1 86 ? -1.373 1.067 -5.610 1.00 97.56 86 TYR A N 1
ATOM 667 C CA . TYR A 1 86 ? -0.354 1.743 -6.401 1.00 97.56 86 TYR A CA 1
ATOM 668 C C . TYR A 1 86 ? 0.443 0.783 -7.279 1.00 97.56 86 TYR A C 1
ATOM 670 O O . TYR A 1 86 ? 0.568 -0.413 -7.009 1.00 97.56 86 TYR A O 1
ATOM 678 N N . LYS A 1 87 ? 0.969 1.335 -8.371 1.00 96.88 87 LYS A N 1
ATOM 679 C CA . LYS A 1 87 ? 1.858 0.670 -9.316 1.00 96.88 87 LYS A CA 1
ATOM 680 C C . LYS A 1 87 ? 2.945 1.646 -9.752 1.00 96.88 87 LYS A C 1
ATOM 682 O O . LYS A 1 87 ? 2.652 2.795 -10.073 1.00 96.88 87 LYS A O 1
ATOM 687 N N . VAL A 1 88 ? 4.177 1.163 -9.817 1.00 94.94 88 VAL A N 1
ATOM 688 C CA . VAL A 1 88 ? 5.315 1.839 -10.437 1.00 94.94 88 VAL A CA 1
ATOM 689 C C . VAL A 1 88 ? 5.742 1.032 -11.652 1.00 94.94 88 VAL A C 1
ATOM 691 O O . VAL A 1 88 ? 5.885 -0.187 -11.572 1.00 94.94 88 VAL A O 1
ATOM 694 N N . ASP A 1 89 ? 5.914 1.716 -12.774 1.00 88.56 89 ASP A N 1
ATOM 695 C CA . ASP A 1 89 ? 6.398 1.164 -14.039 1.00 88.56 89 ASP A CA 1
ATOM 696 C C . ASP A 1 89 ? 7.403 2.157 -14.635 1.00 88.56 89 ASP A C 1
ATOM 698 O O . ASP A 1 89 ? 7.142 3.363 -14.622 1.00 88.56 89 ASP A O 1
ATOM 702 N N . GLY A 1 90 ? 8.539 1.681 -15.152 1.00 81.62 90 GLY A N 1
ATOM 703 C CA . GLY A 1 90 ? 9.620 2.534 -15.656 1.00 81.62 90 GLY A CA 1
ATOM 704 C C . GLY A 1 90 ? 9.165 3.558 -16.702 1.00 81.62 90 GLY A C 1
ATOM 705 O O . GLY A 1 90 ? 9.636 4.691 -16.691 1.00 81.62 90 GLY A O 1
ATOM 706 N N . ALA A 1 91 ? 8.197 3.208 -17.556 1.00 84.19 91 ALA A N 1
ATOM 707 C CA . ALA A 1 91 ? 7.710 4.111 -18.602 1.00 84.19 91 ALA A CA 1
ATOM 708 C C . ALA A 1 91 ? 6.670 5.137 -18.116 1.00 84.19 91 ALA A C 1
ATOM 710 O O . ALA A 1 91 ? 6.537 6.206 -18.709 1.00 84.19 91 ALA A O 1
ATOM 711 N N . LYS A 1 92 ? 5.889 4.812 -17.076 1.00 87.62 92 LYS A N 1
ATOM 712 C CA . LYS A 1 92 ? 4.738 5.628 -16.638 1.00 87.62 92 LYS A CA 1
ATOM 713 C C . LYS A 1 92 ? 4.888 6.227 -15.239 1.00 87.62 92 LYS A C 1
ATOM 715 O O . LYS A 1 92 ? 3.984 6.934 -14.793 1.00 87.62 92 LYS A O 1
ATOM 720 N N . GLY A 1 93 ? 5.993 5.942 -14.555 1.00 91.81 93 GLY A N 1
ATOM 721 C CA . GLY A 1 93 ? 6.255 6.392 -13.194 1.00 91.81 93 GLY A CA 1
ATOM 722 C C . GLY A 1 93 ? 5.307 5.774 -12.165 1.00 91.81 93 GLY A C 1
ATOM 723 O O . GLY A 1 93 ? 4.762 4.685 -12.357 1.00 91.81 93 GLY A O 1
ATOM 724 N N . PHE A 1 94 ? 5.134 6.478 -11.047 1.00 95.75 94 PHE A N 1
ATOM 725 C CA . PHE A 1 94 ? 4.236 6.092 -9.962 1.00 95.75 94 PHE A CA 1
ATOM 726 C C . PHE A 1 94 ? 2.784 6.473 -10.278 1.00 95.75 94 PHE A C 1
ATOM 728 O O . PHE A 1 94 ? 2.485 7.613 -10.630 1.00 95.75 94 PHE A O 1
ATOM 735 N N . GLN A 1 95 ? 1.870 5.521 -10.102 1.00 96.56 95 GLN A N 1
ATOM 736 C CA . GLN A 1 95 ? 0.429 5.713 -10.232 1.00 96.56 95 GLN A CA 1
ATOM 737 C C . GLN A 1 95 ? -0.276 5.127 -9.018 1.00 96.56 95 GLN A C 1
ATOM 739 O O . GLN A 1 95 ? 0.020 4.005 -8.613 1.00 96.56 95 GLN A O 1
ATOM 744 N N . ALA A 1 96 ? -1.259 5.847 -8.484 1.00 97.12 96 ALA A N 1
ATOM 745 C CA . ALA A 1 96 ? -2.061 5.389 -7.360 1.00 97.12 96 ALA A CA 1
ATOM 746 C C . ALA A 1 96 ? -3.551 5.635 -7.597 1.00 97.12 96 ALA A C 1
ATOM 748 O O . ALA A 1 96 ? -3.953 6.634 -8.193 1.00 97.12 96 ALA A O 1
ATOM 749 N N . LYS A 1 97 ? -4.373 4.719 -7.093 1.00 98.00 97 LYS A N 1
ATOM 750 C CA . LYS A 1 97 ? -5.822 4.862 -6.978 1.00 98.00 97 LYS A CA 1
ATOM 751 C C . LYS A 1 97 ? -6.187 4.780 -5.508 1.00 98.00 97 LYS A C 1
ATOM 753 O O . LYS A 1 97 ? -5.834 3.813 -4.837 1.00 98.00 97 LYS A O 1
ATOM 758 N N . VAL A 1 98 ? -6.882 5.801 -5.023 1.00 97.38 98 VAL A N 1
ATOM 759 C CA . VAL A 1 98 ? -7.314 5.890 -3.630 1.00 97.38 98 VAL A CA 1
ATOM 760 C C . VAL A 1 98 ? -8.806 5.612 -3.564 1.00 97.38 98 VAL A C 1
ATOM 762 O O . VAL A 1 98 ? -9.603 6.280 -4.217 1.00 97.38 98 VAL A O 1
ATOM 765 N N . PHE A 1 99 ? -9.172 4.634 -2.752 1.00 95.94 99 PHE A N 1
ATOM 766 C CA . PHE A 1 99 ? -10.540 4.324 -2.382 1.00 95.94 99 PHE A CA 1
ATOM 767 C C . PHE A 1 99 ? -10.748 4.751 -0.939 1.00 95.94 99 PHE A C 1
ATOM 769 O O . PHE A 1 99 ? -9.894 4.518 -0.087 1.00 95.94 99 PHE A O 1
ATOM 776 N N . ARG A 1 100 ? -11.886 5.375 -0.658 1.00 94.88 100 ARG A N 1
ATOM 777 C CA . ARG A 1 100 ? -12.272 5.753 0.697 1.00 94.88 100 ARG A CA 1
ATOM 778 C C . ARG A 1 100 ? -13.732 5.396 0.884 1.00 94.88 100 ARG A C 1
ATOM 780 O O . ARG A 1 100 ? -14.597 6.021 0.279 1.00 94.88 100 ARG A O 1
ATOM 787 N N . LEU A 1 101 ? -13.992 4.354 1.663 1.00 93.12 101 LEU A N 1
ATOM 788 C CA . LEU A 1 101 ? -15.332 3.802 1.844 1.00 93.12 101 LEU A CA 1
ATOM 789 C C . LEU A 1 101 ? -15.685 3.763 3.330 1.00 93.12 101 LEU A C 1
ATOM 791 O O . LEU A 1 101 ? -14.827 3.415 4.141 1.00 93.12 101 LEU A O 1
ATOM 795 N N . PRO A 1 102 ? -16.931 4.083 3.714 1.00 92.38 102 PRO A N 1
ATOM 796 C CA . PRO A 1 102 ? -17.352 3.941 5.099 1.00 92.38 102 PRO A CA 1
ATOM 797 C C . PRO A 1 102 ? -17.313 2.460 5.489 1.00 92.38 102 PRO A C 1
ATOM 799 O O . PRO A 1 102 ? -17.806 1.608 4.743 1.00 92.38 102 PRO A O 1
ATOM 802 N N . VAL A 1 103 ? -16.792 2.135 6.676 1.00 84.38 103 VAL A N 1
ATOM 803 C CA . VAL A 1 103 ? -16.721 0.737 7.149 1.00 84.38 103 VAL A CA 1
ATOM 804 C C . VAL A 1 103 ? -18.111 0.099 7.205 1.00 84.38 103 VAL A C 1
ATOM 806 O O . VAL A 1 103 ? -18.291 -1.048 6.800 1.00 84.38 103 VAL A O 1
ATOM 809 N N . LYS A 1 104 ? -19.132 0.869 7.596 1.00 76.25 104 LYS A N 1
ATOM 810 C CA . LYS A 1 104 ? -20.531 0.415 7.585 1.00 76.25 104 LYS A CA 1
ATOM 811 C C . LYS A 1 104 ? -21.021 0.040 6.178 1.00 76.25 104 LYS A C 1
ATOM 813 O O . LYS A 1 104 ? -21.770 -0.918 6.030 1.00 76.25 104 LYS A O 1
ATOM 818 N N . GLY A 1 105 ? -20.572 0.757 5.145 1.00 66.44 105 GLY A N 1
ATOM 819 C CA . GLY A 1 105 ? -20.892 0.441 3.749 1.00 66.44 105 GLY A CA 1
ATOM 820 C C . GLY A 1 105 ? -20.187 -0.821 3.247 1.00 66.44 105 GLY A C 1
ATOM 821 O O . GLY A 1 105 ? -20.771 -1.581 2.479 1.00 66.44 105 GLY A O 1
ATOM 822 N N . LEU A 1 106 ? -18.970 -1.099 3.729 1.00 65.31 106 LEU A N 1
ATOM 823 C CA . LEU A 1 106 ? -18.264 -2.349 3.427 1.00 65.31 106 LEU A CA 1
ATOM 824 C C . LEU A 1 106 ? -19.001 -3.572 3.985 1.00 65.31 106 LEU A C 1
ATOM 826 O O . LEU A 1 106 ? -19.099 -4.580 3.292 1.00 65.31 106 LEU A O 1
ATOM 830 N N . LEU A 1 107 ? -19.578 -3.479 5.186 1.00 63.53 107 LEU A N 1
ATOM 831 C CA . LEU A 1 107 ? -20.374 -4.571 5.762 1.00 63.53 107 LEU A CA 1
ATOM 832 C C . LEU A 1 107 ? -21.626 -4.889 4.927 1.00 63.53 107 LEU A C 1
ATOM 834 O O . LEU A 1 107 ? -21.957 -6.061 4.754 1.00 63.53 107 LEU A O 1
ATOM 838 N N . ASN A 1 108 ? -22.277 -3.872 4.360 1.00 59.62 108 ASN A N 1
ATOM 839 C CA . ASN A 1 108 ? -23.450 -4.056 3.501 1.00 59.62 108 ASN A CA 1
ATOM 840 C C . ASN A 1 108 ? -23.082 -4.698 2.150 1.00 59.62 108 ASN A C 1
ATOM 842 O O . ASN A 1 108 ? -23.762 -5.601 1.681 1.00 59.62 108 ASN A O 1
ATOM 846 N N . ASN A 1 109 ? -21.956 -4.307 1.550 1.00 57.03 109 ASN A N 1
ATOM 847 C CA . ASN A 1 109 ? -21.503 -4.903 0.287 1.00 57.03 109 ASN A CA 1
ATOM 848 C C . ASN A 1 109 ? -20.969 -6.334 0.462 1.00 57.03 109 ASN A C 1
ATOM 850 O O . ASN A 1 109 ? -21.069 -7.156 -0.451 1.00 57.03 109 ASN A O 1
ATOM 854 N N . ILE A 1 110 ? -20.402 -6.651 1.631 1.00 59.66 110 ILE A N 1
ATOM 855 C CA . ILE A 1 110 ? -20.019 -8.025 1.971 1.00 59.66 110 ILE A CA 1
ATOM 856 C C . ILE A 1 110 ? -21.269 -8.879 2.170 1.00 59.66 110 ILE A C 1
ATOM 858 O O . ILE A 1 110 ? -21.269 -10.008 1.691 1.00 59.66 110 ILE A O 1
ATOM 862 N N . SER A 1 111 ? -22.326 -8.363 2.816 1.00 55.09 111 SER A N 1
ATOM 863 C CA . SER A 1 111 ? -23.566 -9.120 3.038 1.00 55.09 111 SER A CA 1
ATOM 864 C C . SER A 1 111 ? -24.291 -9.470 1.731 1.00 55.09 111 SER A C 1
ATOM 866 O O . SER A 1 111 ? -24.829 -10.572 1.617 1.00 55.09 111 SER A O 1
ATOM 868 N N . GLU A 1 112 ? -24.221 -8.602 0.719 1.00 56.31 112 GLU A N 1
ATOM 869 C CA . GLU A 1 112 ? -24.780 -8.857 -0.616 1.00 56.31 112 GLU A CA 1
ATOM 870 C C . GLU A 1 112 ? -23.933 -9.821 -1.467 1.00 56.31 112 GLU A C 1
ATOM 872 O O . GLU A 1 112 ? -24.482 -10.582 -2.264 1.00 56.31 112 GLU A O 1
ATOM 877 N N . ASN A 1 113 ? -22.610 -9.861 -1.267 1.00 55.69 113 ASN A N 1
ATOM 878 C CA . ASN A 1 113 ? -21.707 -10.796 -1.955 1.00 55.69 113 ASN A CA 1
ATOM 879 C C . ASN A 1 113 ? -21.445 -12.107 -1.192 1.00 55.69 113 ASN A C 1
ATOM 881 O O . ASN A 1 113 ? -20.618 -12.914 -1.632 1.00 55.69 113 ASN A O 1
ATOM 885 N N . ILE A 1 114 ? -22.144 -12.378 -0.079 1.00 59.84 114 ILE A N 1
ATOM 886 C CA . ILE A 1 114 ? -22.054 -13.690 0.576 1.00 59.84 114 ILE A CA 1
ATOM 887 C C . ILE A 1 114 ? -22.555 -14.739 -0.426 1.00 59.84 114 ILE A C 1
ATOM 889 O O . ILE A 1 114 ? -23.716 -14.680 -0.846 1.00 59.84 114 ILE A O 1
ATOM 893 N N . PRO A 1 115 ? -21.730 -15.732 -0.818 1.00 57.91 115 PRO A N 1
ATOM 894 C CA . PRO A 1 115 ? -22.197 -16.796 -1.689 1.00 57.91 115 PRO A CA 1
ATOM 895 C C . PRO A 1 115 ? -23.411 -17.439 -1.029 1.00 57.91 115 PRO A C 1
ATOM 897 O O . PRO A 1 115 ? -23.292 -17.914 0.099 1.00 57.91 115 PRO A O 1
ATOM 900 N N . ASN A 1 116 ? -24.552 -17.421 -1.739 1.00 61.53 116 ASN A N 1
ATOM 901 C CA . ASN A 1 116 ? -25.846 -17.938 -1.283 1.00 61.53 116 ASN A CA 1
ATOM 902 C C . ASN A 1 116 ? -25.639 -19.077 -0.283 1.00 61.53 116 ASN A C 1
ATOM 904 O O . ASN A 1 116 ? -25.055 -20.104 -0.650 1.00 61.53 116 ASN A O 1
ATOM 908 N N . GLN A 1 117 ? -26.098 -18.894 0.959 1.00 58.69 117 GLN A N 1
ATOM 909 C CA . GLN A 1 117 ? -25.890 -19.860 2.038 1.00 58.69 117 GLN A CA 1
ATOM 910 C C . GLN A 1 117 ? -26.384 -21.277 1.674 1.00 58.69 117 GLN A C 1
ATOM 912 O O . GLN A 1 117 ? -25.981 -22.265 2.279 1.00 58.69 117 GLN A O 1
ATOM 917 N N . ASN A 1 118 ? -27.192 -21.435 0.624 1.00 61.22 118 ASN A N 1
ATOM 918 C CA . ASN A 1 118 ? -27.557 -22.737 0.069 1.00 61.22 118 ASN A CA 1
ATOM 919 C C . ASN A 1 118 ? -26.374 -23.508 -0.554 1.00 61.22 118 ASN A C 1
ATOM 921 O O . ASN A 1 118 ? -26.362 -24.737 -0.471 1.00 61.22 118 ASN A O 1
ATOM 925 N N . ARG A 1 119 ? -25.357 -22.828 -1.113 1.00 59.25 119 ARG A N 1
ATOM 926 C CA . ARG A 1 119 ? -24.100 -23.453 -1.576 1.00 59.25 119 ARG A CA 1
ATOM 927 C C . ARG A 1 119 ? -23.232 -23.911 -0.409 1.00 59.25 119 ARG A C 1
ATOM 929 O O . ARG A 1 119 ? -22.632 -24.981 -0.482 1.00 59.25 119 ARG A O 1
ATOM 936 N N . THR A 1 120 ? -23.188 -23.149 0.683 1.00 58.94 120 THR A N 1
ATOM 937 C CA . THR A 1 120 ? -22.405 -23.529 1.867 1.00 58.94 120 THR A CA 1
ATOM 938 C C . THR A 1 120 ? -23.069 -24.663 2.658 1.00 58.94 120 THR A C 1
ATOM 940 O O . THR A 1 120 ? -22.411 -25.614 3.072 1.00 58.94 120 THR A O 1
ATOM 943 N N . ARG A 1 121 ? -24.402 -24.694 2.743 1.00 66.94 121 ARG A N 1
ATOM 944 C CA . ARG A 1 121 ? -25.139 -25.826 3.343 1.00 66.94 121 ARG A CA 1
ATOM 945 C C . ARG A 1 121 ? -24.909 -27.155 2.624 1.00 66.94 121 ARG A C 1
ATOM 947 O O . ARG A 1 121 ? -25.052 -28.219 3.228 1.00 66.94 121 ARG A O 1
ATOM 954 N N . ASP A 1 122 ? -24.561 -27.119 1.342 1.00 76.75 122 ASP A N 1
ATOM 955 C CA . ASP A 1 122 ? -24.252 -28.316 0.566 1.00 76.75 122 ASP A CA 1
ATOM 956 C C . ASP A 1 122 ? -22.914 -28.947 0.989 1.00 76.75 122 ASP A C 1
ATOM 958 O O . ASP A 1 122 ? -22.828 -30.171 1.132 1.00 76.75 122 ASP A O 1
ATOM 962 N N . TRP A 1 123 ? -21.893 -28.136 1.311 1.00 59.03 123 TRP A N 1
ATOM 963 C CA . TRP A 1 123 ? -20.645 -28.661 1.877 1.00 59.03 123 TRP A CA 1
ATOM 964 C C . TRP A 1 123 ? -20.883 -29.271 3.263 1.00 59.03 123 TRP A C 1
ATOM 966 O O . TRP A 1 123 ? -20.340 -30.336 3.552 1.00 59.03 123 TRP A O 1
ATOM 976 N N . GLU A 1 124 ? -21.745 -28.684 4.099 1.00 77.56 124 GLU A N 1
ATOM 977 C CA . GLU A 1 124 ? -22.092 -29.245 5.415 1.00 77.56 124 GLU A CA 1
ATOM 978 C C . GLU A 1 124 ? -22.869 -30.551 5.304 1.00 77.56 124 GLU A C 1
ATOM 980 O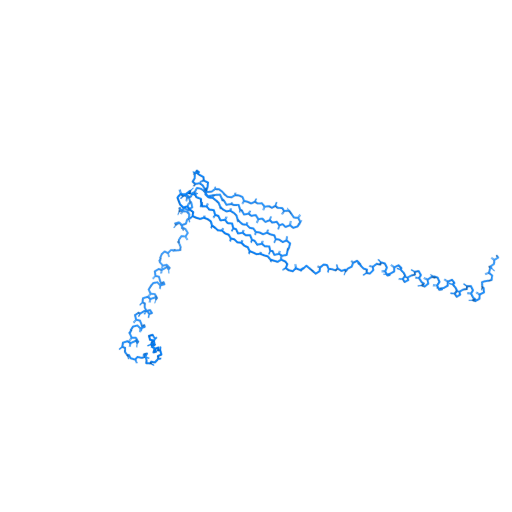 O . GLU A 1 124 ? -22.644 -31.477 6.085 1.00 77.56 124 GLU A O 1
ATOM 985 N N . ARG A 1 125 ? -23.782 -30.651 4.331 1.00 80.62 125 ARG A N 1
ATOM 986 C CA . ARG A 1 125 ? -24.498 -31.895 4.029 1.00 80.62 125 ARG A CA 1
ATOM 987 C C . ARG A 1 125 ? -23.535 -32.980 3.553 1.00 80.62 125 ARG A C 1
ATOM 989 O O . ARG A 1 125 ? -23.635 -34.109 4.036 1.00 80.62 125 ARG A O 1
ATOM 996 N N . ARG A 1 126 ? -22.578 -32.652 2.671 1.00 79.00 126 ARG A N 1
ATOM 997 C CA . ARG A 1 126 ? -21.516 -33.582 2.242 1.00 79.00 126 ARG A CA 1
ATOM 998 C C . ARG A 1 126 ? -20.615 -33.985 3.406 1.00 79.00 126 ARG A C 1
ATOM 1000 O O . ARG A 1 126 ? -20.414 -35.177 3.605 1.00 79.00 126 ARG A O 1
ATOM 1007 N N . ARG A 1 127 ? -20.150 -33.036 4.225 1.00 76.94 127 ARG A N 1
ATOM 1008 C CA . ARG A 1 127 ? -19.328 -33.306 5.416 1.00 76.94 127 ARG A CA 1
ATOM 1009 C C . ARG A 1 127 ? -20.075 -34.184 6.417 1.00 76.94 127 ARG A C 1
ATOM 1011 O O . ARG A 1 127 ? -19.516 -35.171 6.876 1.00 76.94 127 ARG A O 1
ATOM 1018 N N . ARG A 1 128 ? -21.357 -33.908 6.690 1.00 81.06 128 ARG A N 1
ATOM 1019 C CA . ARG A 1 128 ? -22.203 -34.761 7.543 1.00 81.06 128 ARG A CA 1
ATOM 1020 C C . ARG A 1 128 ? -22.411 -36.151 6.951 1.00 81.06 128 ARG A C 1
ATOM 1022 O O . ARG A 1 128 ? -22.380 -37.111 7.710 1.00 81.06 128 ARG A O 1
ATOM 1029 N N . ARG A 1 129 ? -22.609 -36.291 5.632 1.00 82.56 129 ARG A N 1
ATOM 1030 C CA . ARG A 1 129 ? -22.684 -37.612 4.973 1.00 82.56 129 ARG A CA 1
ATOM 1031 C C . ARG A 1 129 ? -21.372 -38.375 5.094 1.00 82.56 129 ARG A C 1
ATOM 1033 O O . ARG A 1 129 ? -21.405 -39.529 5.496 1.00 82.56 129 ARG A O 1
ATOM 1040 N N . LEU A 1 130 ? -20.245 -37.729 4.801 1.00 81.94 130 LEU A N 1
ATOM 1041 C CA . LEU A 1 130 ? -18.914 -38.328 4.907 1.00 81.94 130 LEU A CA 1
ATOM 1042 C C . LEU A 1 130 ? -18.595 -38.738 6.344 1.00 81.94 130 LEU A C 1
ATOM 1044 O O . LEU A 1 130 ? -18.134 -39.849 6.562 1.00 81.94 130 LEU A O 1
ATOM 1048 N N . PHE A 1 131 ? -18.915 -37.898 7.328 1.00 83.06 131 PHE A N 1
ATOM 1049 C CA . PHE A 1 131 ? -18.721 -38.215 8.742 1.00 83.06 131 PHE A CA 1
ATOM 1050 C C . PHE A 1 131 ? -19.605 -39.388 9.192 1.00 83.06 131 PHE A C 1
ATOM 1052 O O . PHE A 1 131 ? -19.146 -40.288 9.892 1.00 83.06 131 PHE A O 1
ATOM 1059 N N . ARG A 1 132 ? -20.867 -39.432 8.737 1.00 83.44 132 ARG A N 1
ATOM 1060 C CA . ARG A 1 132 ? -21.775 -40.561 8.997 1.00 83.44 132 ARG A CA 1
ATOM 1061 C C . ARG A 1 132 ? -21.269 -41.851 8.344 1.00 83.44 132 ARG A C 1
ATOM 1063 O O . ARG A 1 132 ? -21.284 -42.893 8.986 1.00 83.44 132 ARG A O 1
ATOM 1070 N N . PHE A 1 133 ? -20.782 -41.772 7.107 1.00 82.00 133 PHE A N 1
ATOM 1071 C CA . PHE A 1 133 ? -20.203 -42.898 6.371 1.00 82.00 133 PHE A CA 1
ATOM 1072 C C . PHE A 1 133 ? -18.907 -43.405 7.016 1.00 82.00 133 PHE A C 1
ATOM 1074 O O . PHE A 1 133 ? -18.728 -44.609 7.175 1.00 82.00 133 PHE A O 1
ATOM 1081 N N . TYR A 1 134 ? -18.035 -42.495 7.452 1.00 77.12 134 TYR A N 1
ATOM 1082 C CA . TYR A 1 134 ? -16.818 -42.819 8.189 1.00 77.12 134 TYR A CA 1
ATOM 1083 C C . TYR A 1 134 ? -17.137 -43.580 9.482 1.00 77.12 134 TYR A C 1
ATOM 1085 O O . TYR A 1 134 ? -16.600 -44.665 9.695 1.00 77.12 134 TYR A O 1
ATOM 1093 N N . ASN A 1 135 ? -18.066 -43.072 10.299 1.00 77.31 135 ASN A N 1
ATOM 1094 C CA . ASN A 1 135 ? -18.473 -43.741 11.538 1.00 77.31 135 ASN A CA 1
ATOM 1095 C C . ASN A 1 135 ? -19.183 -45.076 11.280 1.00 77.31 135 ASN A C 1
ATOM 1097 O O . ASN A 1 135 ? -18.928 -46.044 11.988 1.00 77.31 135 ASN A O 1
ATOM 1101 N N . PHE A 1 136 ? -20.011 -45.173 10.235 1.00 83.06 136 PHE A N 1
ATOM 1102 C CA . PHE A 1 136 ? -20.620 -46.437 9.814 1.00 83.06 136 PHE A CA 1
ATOM 1103 C C . PHE A 1 136 ? -19.557 -47.478 9.440 1.00 83.06 136 PHE A C 1
ATOM 1105 O O . PHE A 1 136 ? -19.605 -48.616 9.899 1.00 83.06 136 PHE A O 1
ATOM 1112 N N . ARG A 1 137 ? -18.554 -47.089 8.647 1.00 74.12 137 ARG A N 1
ATOM 1113 C CA . ARG A 1 137 ? -17.464 -47.979 8.231 1.00 74.12 137 ARG A CA 1
ATOM 1114 C C . ARG A 1 137 ? -16.547 -48.360 9.405 1.00 74.12 137 ARG A C 1
ATOM 1116 O O . ARG A 1 137 ? -16.097 -49.502 9.471 1.00 74.12 137 ARG A O 1
ATOM 1123 N N . LYS A 1 138 ? -16.308 -47.438 10.346 1.00 72.81 138 LYS A N 1
ATOM 1124 C CA . LYS A 1 138 ? -15.566 -47.688 11.595 1.00 72.81 138 LYS A CA 1
ATOM 1125 C C . LYS A 1 138 ? -16.294 -48.697 12.490 1.00 72.81 138 LYS A C 1
ATOM 1127 O O . LYS A 1 138 ? -15.679 -49.662 12.927 1.00 72.81 138 LYS A O 1
ATOM 1132 N N . ASN A 1 139 ? -17.596 -48.516 12.703 1.00 76.62 139 ASN A N 1
ATOM 1133 C CA . ASN A 1 139 ? -18.391 -49.361 13.601 1.00 76.62 139 ASN A CA 1
ATOM 1134 C C . ASN A 1 139 ? -18.659 -50.764 13.037 1.00 76.62 139 ASN A C 1
ATOM 1136 O O . ASN A 1 139 ? -18.793 -51.706 13.806 1.00 76.62 139 ASN A O 1
ATOM 1140 N N . ASN A 1 140 ? -18.670 -50.925 11.711 1.00 79.12 140 ASN A N 1
ATOM 1141 C CA . ASN A 1 140 ? -18.790 -52.233 11.055 1.00 79.12 140 ASN A CA 1
ATOM 1142 C C . ASN A 1 140 ? -17.434 -52.938 10.839 1.00 79.12 140 ASN A C 1
ATOM 1144 O O . ASN A 1 140 ? -17.340 -53.875 10.052 1.00 79.12 140 ASN A O 1
ATOM 1148 N N . GLY A 1 141 ? -16.360 -52.483 11.500 1.00 68.56 141 GLY A N 1
ATOM 1149 C CA . GLY A 1 141 ? -15.068 -53.180 11.512 1.00 68.56 141 GLY A CA 1
ATOM 1150 C C . GLY A 1 141 ? -14.299 -53.172 10.185 1.00 68.56 141 GLY A C 1
ATOM 1151 O O . GLY A 1 141 ? -13.364 -53.952 10.024 1.00 68.56 141 GLY A O 1
ATOM 1152 N N . ILE A 1 142 ? -14.656 -52.292 9.244 1.00 66.44 142 ILE A N 1
ATOM 1153 C CA . ILE A 1 142 ? -14.044 -52.223 7.903 1.00 66.44 142 ILE A CA 1
ATOM 1154 C C . ILE A 1 142 ? -12.723 -51.420 7.930 1.00 66.44 142 ILE A C 1
ATOM 1156 O O . ILE A 1 142 ? -11.901 -51.525 7.022 1.00 66.44 142 ILE A O 1
ATOM 1160 N N . PHE A 1 143 ? -12.476 -50.626 8.976 1.00 61.06 143 PHE A N 1
ATOM 1161 C CA . PHE A 1 143 ? -11.167 -50.020 9.245 1.00 61.06 143 PHE A CA 1
ATOM 1162 C C . PHE A 1 143 ? -10.427 -50.836 10.308 1.00 61.06 143 PHE A C 1
ATOM 1164 O O . PHE A 1 143 ? -10.441 -50.490 11.488 1.00 61.06 143 PHE A O 1
ATOM 1171 N N . LYS A 1 144 ? -9.783 -51.932 9.901 1.00 57.50 144 LYS A N 1
ATOM 1172 C CA . LYS A 1 144 ? -8.758 -52.584 10.722 1.00 57.50 144 LYS A CA 1
ATOM 1173 C C . LYS A 1 144 ? -7.384 -52.163 10.214 1.00 57.50 144 LYS A C 1
ATOM 1175 O O . LYS A 1 144 ? -7.022 -52.487 9.091 1.00 57.50 144 LYS A O 1
ATOM 1180 N N . GLY A 1 145 ? -6.639 -51.467 11.068 1.00 59.12 145 GLY A N 1
ATOM 1181 C CA . GLY A 1 145 ? -5.211 -51.218 10.882 1.00 59.12 145 GLY A CA 1
ATOM 1182 C C . GLY A 1 145 ? -4.881 -49.846 10.307 1.00 59.12 145 GLY A C 1
ATOM 1183 O O . GLY A 1 145 ? -4.943 -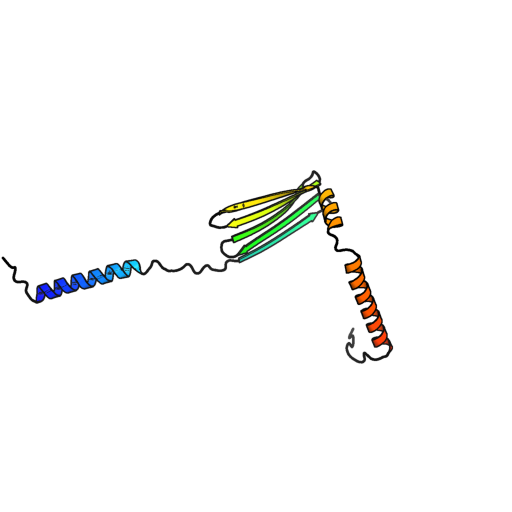49.648 9.104 1.00 59.12 145 GLY A O 1
ATOM 1184 N N . PHE A 1 146 ? -4.537 -48.918 11.199 1.00 49.59 146 PHE A N 1
ATOM 1185 C CA . PHE A 1 146 ? -3.325 -48.084 11.192 1.00 49.59 146 PHE A CA 1
ATOM 1186 C C . PHE A 1 146 ? -3.608 -46.857 12.054 1.00 49.59 146 PHE A C 1
ATOM 1188 O O . PHE A 1 146 ? -4.224 -45.907 11.599 1.00 49.59 146 PHE A O 1
ATOM 1195 N N . PHE A 1 147 ? -3.256 -46.954 13.333 1.00 47.88 147 PHE A N 1
ATOM 1196 C CA . PHE A 1 147 ? -2.594 -45.928 14.145 1.00 47.88 147 PHE A CA 1
ATOM 1197 C C . PHE A 1 147 ? -2.552 -46.484 15.570 1.00 47.88 147 PHE A C 1
ATOM 1199 O O . PHE A 1 147 ? -3.496 -46.370 16.348 1.00 47.88 147 PHE A O 1
ATOM 1206 N N . SER A 1 148 ? -1.450 -47.171 15.870 1.00 45.78 148 SER A N 1
ATOM 1207 C CA . SER A 1 148 ? -1.036 -47.448 17.240 1.00 45.78 148 SER A CA 1
ATOM 1208 C C . SER A 1 148 ? -0.530 -46.130 17.816 1.00 45.78 148 SER A C 1
ATOM 1210 O O . SER A 1 148 ? 0.560 -45.688 17.461 1.00 45.78 148 SER A O 1
ATOM 1212 N N . SER A 1 149 ? -1.329 -45.492 18.668 1.00 44.31 149 SER A N 1
ATOM 1213 C CA . SER A 1 149 ? -0.881 -44.363 19.482 1.00 44.31 149 SER A CA 1
ATOM 1214 C C . SER A 1 149 ? 0.132 -44.891 20.494 1.00 44.31 149 SER A C 1
ATOM 1216 O O . SER A 1 149 ? -0.240 -45.644 21.392 1.00 44.31 149 SER A O 1
ATOM 1218 N N . LYS A 1 150 ? 1.414 -44.561 20.326 1.00 49.97 150 LYS A N 1
ATOM 1219 C CA . LYS A 1 150 ? 2.358 -44.602 21.445 1.00 49.97 150 LYS A CA 1
ATOM 1220 C C . LYS A 1 150 ? 2.238 -43.263 22.169 1.00 49.97 150 LYS A C 1
ATOM 1222 O O . LYS A 1 150 ? 2.309 -42.224 21.516 1.00 49.97 150 LYS A O 1
ATOM 1227 N N . ASN A 1 151 ? 1.948 -43.365 23.465 1.00 47.62 151 ASN A N 1
ATOM 1228 C CA . ASN A 1 151 ? 1.908 -42.272 24.436 1.00 47.62 151 ASN A CA 1
ATOM 1229 C C . ASN A 1 151 ? 3.241 -41.532 24.511 1.00 47.62 151 ASN A C 1
ATOM 1231 O O . ASN A 1 151 ? 4.281 -42.205 24.314 1.00 47.62 151 ASN A O 1
#

Secondary structure (DSSP, 8-state):
------HHHHHHHHHHHHHHHHHHHHTTTTS---------EEEEEEEEEETTTTEEEEEEEEEETTEEEEEEEEE-TTSEEEEEEEEEETTTEEEEEEEEEEHHHHHHHHHHTS--HHHHHHHHHHHHHHHHHHHHHHHTT----------

Organism: Anopheles gambiae (NCBI:txid7165)

Foldseek 3Di:
DDDPDDPVNVVVVVVVVVVVVVVVVVVPPPPDPPPPQDQDKDKDKDFDDDPVVQWGKIKIWMDTRQKIWMKIWTQDPVQWIKMKTWMAHPVPGIDIDIDIGHNVVVVVVVVVPDDPVVVVVVVVVVVVVVVVVVVVCVVVVVDDDDDDDDD

Radius of gyration: 36.86 Å; chains: 1; bounding box: 84×67×89 Å

Sequence (151 aa):
MILGSTRKSQIILRCFIMIGLNCSTIHAINLSSERKADDLSYGFGYAVNNYETNDIKSHEERRLGDAVVGTYSLLDPDGYNRTVVYKVDGAKGFQAKVFRLPVKGLLNNISENIPNQNRTRDWERRRRRLFRFYNFRKNNGIFKGFFSSKN

pLDDT: mean 76.57, std 17.47, range [39.28, 98.56]

InterPro domains:
  IPR000618 Insect cuticle protein [PF00379] (37-103)
  IPR000618 Insect cuticle protein [PS51155] (39-105)
  IPR051217 Insect Cuticle Structural [PTHR12236] (38-98)